Protein AF-A0AAD0MHZ8-F1 (afdb_monomer_lite)

Secondary structure (DSSP, 8-state):
---TTTTGGGT----BTTT-SS-SBSS-HHHHHHHHHT-------TTS---TTS-TT--EETTEE-SSPPP-TTHHHHHHHHHH-TTTHHHHHHHHHHHHHHHHHHHHHHHHHHHHHHHHHHHHHHHHHHHHHHHHTT-

Sequence (139 aa):
MVGPFTRSQIGLDNSFKDKSLSPIWNYTQAEFFTLFKNAKIIQFCNYECYKPWENPYNLNFYGVKKDYLITYPYYNTWWMLAFSLKEFRKDFQEIQINNEKNAISFYCKLIEENTFKSKMYNNHIHKKKIRLYGLLRKF

Radius of gyration: 22.92 Å; chains: 1; bounding box: 73×38×49 Å

Structure (mmCIF, N/CA/C/O backbone):
data_AF-A0AAD0MHZ8-F1
#
_entry.id   AF-A0AAD0MHZ8-F1
#
loop_
_atom_site.group_PDB
_atom_site.id
_atom_site.type_symbol
_atom_site.label_atom_id
_atom_site.label_alt_id
_atom_site.label_comp_id
_atom_site.label_asym_id
_atom_site.label_entity_id
_atom_site.label_seq_id
_atom_site.pdbx_PDB_ins_code
_atom_site.Cartn_x
_atom_site.Cartn_y
_atom_site.Cartn_z
_atom_site.occupancy
_atom_site.B_iso_or_equiv
_atom_site.auth_seq_id
_atom_site.auth_comp_id
_atom_site.auth_asym_id
_atom_site.auth_atom_id
_atom_site.pdbx_PDB_model_num
ATOM 1 N N . MET A 1 1 ? 7.507 -12.098 -6.409 1.00 57.94 1 MET A N 1
ATOM 2 C CA . MET A 1 1 ? 7.783 -10.994 -7.358 1.00 57.94 1 MET A CA 1
ATOM 3 C C . MET A 1 1 ? 7.099 -9.728 -6.857 1.00 57.94 1 MET A C 1
ATOM 5 O O . MET A 1 1 ? 5.938 -9.795 -6.475 1.00 57.94 1 MET A O 1
ATOM 9 N N . VAL A 1 2 ? 7.831 -8.615 -6.818 1.00 72.75 2 VAL A N 1
ATOM 10 C CA . VAL A 1 2 ? 7.374 -7.290 -6.357 1.00 72.75 2 VAL A CA 1
ATOM 11 C C . VAL A 1 2 ? 6.710 -6.548 -7.506 1.00 72.75 2 VAL A C 1
ATOM 13 O O . VAL A 1 2 ? 7.280 -6.514 -8.596 1.00 72.75 2 VAL A O 1
ATOM 16 N N . GLY A 1 3 ? 5.539 -5.956 -7.279 1.00 79.19 3 GLY A N 1
ATOM 17 C CA . GLY A 1 3 ? 4.781 -5.279 -8.331 1.00 79.19 3 GLY A CA 1
ATOM 18 C C . GLY A 1 3 ? 5.350 -3.907 -8.728 1.00 79.19 3 GLY A C 1
ATOM 19 O O . GLY A 1 3 ? 6.067 -3.277 -7.947 1.00 79.19 3 GLY A O 1
ATOM 20 N N . PRO A 1 4 ? 4.976 -3.385 -9.909 1.00 83.44 4 PRO A N 1
ATOM 21 C CA . PRO A 1 4 ? 5.486 -2.115 -10.439 1.00 83.44 4 PRO A CA 1
ATOM 22 C C . PRO A 1 4 ? 5.169 -0.893 -9.562 1.00 83.44 4 PRO A C 1
ATOM 24 O O . PRO A 1 4 ? 5.849 0.119 -9.674 1.00 83.44 4 PRO A O 1
ATOM 27 N N . PHE A 1 5 ? 4.180 -0.967 -8.665 1.00 82.50 5 PHE A N 1
ATOM 28 C CA . PHE A 1 5 ? 3.867 0.122 -7.730 1.00 82.50 5 PHE A CA 1
ATOM 29 C C . PHE A 1 5 ? 4.746 0.138 -6.479 1.00 82.50 5 PHE A C 1
ATOM 31 O O . PHE A 1 5 ? 4.901 1.191 -5.867 1.00 82.50 5 PHE A O 1
ATOM 38 N N . THR A 1 6 ? 5.315 -1.002 -6.082 1.00 79.50 6 THR A N 1
ATOM 39 C CA . THR A 1 6 ? 6.004 -1.144 -4.790 1.00 79.50 6 THR A CA 1
ATOM 40 C C . THR A 1 6 ? 7.521 -1.279 -4.926 1.00 79.50 6 THR A C 1
ATOM 42 O O . THR A 1 6 ? 8.227 -0.916 -3.992 1.00 79.50 6 THR A O 1
ATOM 45 N N . ARG A 1 7 ? 8.044 -1.682 -6.098 1.00 83.38 7 ARG A N 1
ATOM 46 C CA . ARG A 1 7 ? 9.495 -1.834 -6.360 1.00 83.38 7 ARG A CA 1
ATOM 47 C C . ARG A 1 7 ? 10.325 -0.592 -6.044 1.00 83.38 7 ARG A C 1
ATOM 49 O O . ARG A 1 7 ? 11.283 -0.674 -5.285 1.00 83.38 7 ARG A O 1
ATOM 56 N N . SER A 1 8 ? 9.946 0.564 -6.582 1.00 81.19 8 SER A N 1
ATOM 57 C CA . SER A 1 8 ? 10.716 1.792 -6.357 1.00 81.19 8 SER A CA 1
ATOM 58 C C . SER A 1 8 ? 10.664 2.251 -4.899 1.00 81.19 8 SER A C 1
ATOM 60 O O . SER A 1 8 ? 11.645 2.788 -4.397 1.00 81.19 8 SER A O 1
ATOM 62 N N . GLN A 1 9 ? 9.557 1.987 -4.194 1.00 79.56 9 GLN A N 1
ATOM 63 C CA . GLN A 1 9 ? 9.412 2.344 -2.777 1.00 79.56 9 GLN A CA 1
ATOM 64 C C . GLN A 1 9 ? 10.393 1.572 -1.890 1.00 79.56 9 GLN A C 1
ATOM 66 O O . GLN A 1 9 ? 10.748 2.056 -0.824 1.00 79.56 9 GLN A O 1
ATOM 71 N N . ILE A 1 10 ? 10.863 0.405 -2.338 1.00 77.19 10 ILE A N 1
ATOM 72 C CA . ILE A 1 10 ? 11.818 -0.433 -1.607 1.00 77.19 10 ILE A CA 1
ATOM 73 C C . ILE A 1 10 ? 13.254 -0.360 -2.138 1.00 77.19 10 ILE A C 1
ATOM 75 O O . ILE A 1 10 ? 14.083 -1.198 -1.787 1.00 77.19 10 ILE A O 1
ATOM 79 N N . GLY A 1 11 ? 13.552 0.622 -2.991 1.00 77.75 11 GLY A N 1
ATOM 80 C CA . GLY A 1 11 ? 14.890 0.820 -3.552 1.00 77.75 11 GLY A CA 1
ATOM 81 C C . GLY A 1 11 ? 15.266 -0.159 -4.667 1.00 77.75 11 GLY A C 1
ATOM 82 O O . GLY A 1 11 ? 16.433 -0.218 -5.045 1.00 77.75 11 GLY A O 1
ATOM 83 N N . LEU A 1 12 ? 14.307 -0.918 -5.210 1.00 82.94 12 LEU A N 1
ATOM 84 C CA . LEU A 1 12 ? 14.537 -1.733 -6.400 1.00 82.94 12 LEU A CA 1
ATOM 85 C C . LEU A 1 12 ? 14.242 -0.929 -7.665 1.00 82.94 12 LEU A C 1
ATOM 87 O O . LEU A 1 12 ? 13.258 -0.186 -7.734 1.00 82.94 12 LEU A O 1
ATOM 91 N N . ASP A 1 13 ? 15.058 -1.149 -8.696 1.00 85.81 13 ASP A N 1
ATOM 92 C CA . ASP A 1 13 ? 14.791 -0.591 -10.017 1.00 85.81 13 ASP A CA 1
ATOM 93 C C . ASP A 1 13 ? 13.446 -1.101 -10.562 1.00 85.81 13 ASP A C 1
ATOM 95 O O . ASP A 1 13 ? 12.982 -2.205 -10.239 1.00 85.81 13 ASP A O 1
ATOM 99 N N . ASN A 1 14 ? 12.804 -0.265 -11.368 1.00 86.38 14 ASN A N 1
ATOM 100 C CA . ASN A 1 14 ? 11.487 -0.491 -11.941 1.00 86.38 14 ASN A CA 1
ATOM 101 C C . ASN A 1 14 ? 11.529 -0.165 -13.438 1.00 86.38 14 ASN A C 1
ATOM 103 O O . ASN A 1 14 ? 10.917 0.796 -13.908 1.00 86.38 14 ASN A O 1
ATOM 107 N N . SER A 1 15 ? 12.322 -0.945 -14.169 1.00 92.25 15 SER A N 1
ATOM 108 C CA . SER A 1 15 ? 12.608 -0.729 -15.583 1.00 92.25 15 SER A CA 1
ATOM 109 C C . SER A 1 15 ? 11.623 -1.448 -16.504 1.00 92.25 15 SER A C 1
ATOM 111 O O . SER A 1 15 ? 11.245 -2.602 -16.294 1.00 92.25 15 SER A O 1
ATOM 113 N N . PHE A 1 16 ? 11.227 -0.730 -17.552 1.00 92.94 16 PHE A N 1
ATOM 114 C CA . PHE A 1 16 ? 10.313 -1.166 -18.605 1.00 92.94 16 PHE A CA 1
ATOM 115 C C . PHE A 1 16 ? 11.090 -1.389 -19.904 1.00 92.94 16 PHE A C 1
ATOM 117 O 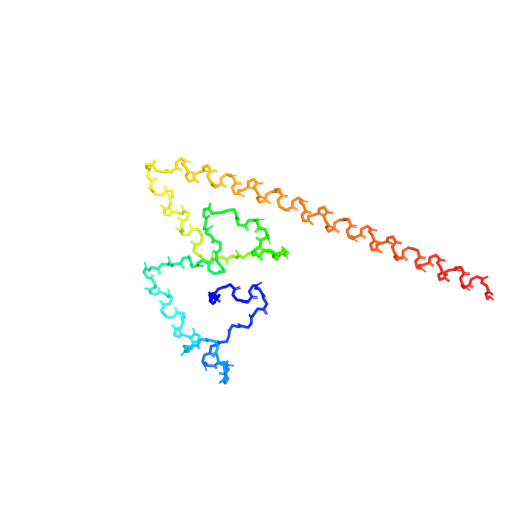O . PHE A 1 16 ? 12.211 -0.889 -20.050 1.00 92.94 16 PHE A O 1
ATOM 124 N N . LYS A 1 17 ? 10.488 -2.107 -20.857 1.00 95.38 17 LYS A N 1
ATOM 125 C CA . LYS A 1 17 ? 11.104 -2.469 -22.146 1.00 95.38 17 LYS A CA 1
ATOM 126 C C . LYS A 1 17 ? 11.658 -1.277 -22.937 1.00 95.38 17 LYS A C 1
ATOM 128 O O . LYS A 1 17 ? 12.642 -1.421 -23.650 1.00 95.38 17 LYS A O 1
ATOM 133 N N . ASP A 1 18 ? 11.042 -0.109 -22.806 1.00 92.94 18 ASP A N 1
ATOM 134 C CA . ASP A 1 18 ? 11.428 1.140 -23.471 1.00 92.94 18 ASP A CA 1
ATOM 135 C C . ASP A 1 18 ? 12.544 1.918 -22.750 1.00 92.94 18 ASP A C 1
ATOM 137 O O . ASP A 1 18 ? 13.005 2.936 -23.261 1.00 92.94 18 ASP A O 1
ATOM 141 N N . LYS A 1 19 ? 12.988 1.464 -21.571 1.00 90.38 19 LYS A N 1
ATOM 142 C CA . LYS A 1 19 ? 13.925 2.207 -20.708 1.00 90.38 19 LYS A CA 1
ATOM 143 C C . LYS A 1 19 ? 15.232 1.487 -20.396 1.00 90.38 19 LYS A C 1
ATOM 145 O O . LYS A 1 19 ? 16.142 2.113 -19.860 1.00 90.38 19 LYS A O 1
ATOM 150 N N . SER A 1 20 ? 15.326 0.188 -20.662 1.00 90.50 20 SER A N 1
ATOM 151 C CA . SER A 1 20 ? 16.489 -0.625 -20.299 1.00 90.50 20 SER A CA 1
ATOM 152 C C . SER A 1 20 ? 16.715 -1.741 -21.312 1.00 90.50 20 SER A C 1
ATOM 154 O O . SER A 1 20 ? 15.759 -2.330 -21.809 1.00 90.50 20 SER A O 1
ATOM 156 N N . LEU A 1 21 ? 17.987 -2.065 -21.568 1.00 88.50 21 LEU A N 1
ATOM 157 C CA . LEU A 1 21 ? 18.392 -3.234 -22.360 1.00 88.50 21 LEU A CA 1
ATOM 158 C C . LEU A 1 21 ? 18.085 -4.558 -21.640 1.00 88.50 21 LEU A C 1
ATOM 160 O O . LEU A 1 21 ? 17.934 -5.592 -22.283 1.00 88.50 21 LEU A O 1
ATOM 164 N N . SER A 1 22 ? 17.965 -4.521 -20.312 1.00 91.44 22 SER A N 1
ATOM 165 C CA . SER A 1 22 ? 17.586 -5.649 -19.459 1.00 91.44 22 SER A CA 1
ATOM 166 C C . SER A 1 22 ? 16.413 -5.231 -18.561 1.00 91.44 22 SER A C 1
ATOM 168 O O . SER A 1 22 ? 16.615 -4.933 -17.378 1.00 91.44 22 SER A O 1
ATOM 170 N N . PRO A 1 23 ? 15.197 -5.100 -19.120 1.00 92.94 23 PRO A N 1
ATOM 171 C CA . PRO A 1 23 ? 14.050 -4.598 -18.382 1.00 92.94 23 PRO A CA 1
ATOM 172 C C . PRO A 1 23 ? 13.506 -5.655 -17.417 1.00 92.94 23 PRO A C 1
ATOM 174 O O . PRO A 1 23 ? 13.527 -6.852 -17.697 1.00 92.94 23 PRO A O 1
ATOM 177 N N . ILE A 1 24 ? 12.963 -5.205 -16.287 1.00 91.94 24 ILE A N 1
ATOM 178 C CA . ILE A 1 24 ? 12.230 -6.081 -15.358 1.00 91.94 24 ILE A CA 1
ATOM 179 C C . ILE A 1 24 ? 10.856 -6.435 -15.930 1.00 91.94 24 ILE A C 1
ATOM 181 O O . ILE A 1 24 ? 10.351 -7.538 -15.715 1.00 91.94 24 ILE A O 1
ATOM 185 N N . TRP A 1 25 ? 10.251 -5.496 -16.657 1.00 91.50 25 TRP A N 1
ATOM 186 C CA . TRP A 1 25 ? 8.946 -5.661 -17.279 1.00 91.50 25 TRP A CA 1
ATOM 187 C C . TRP A 1 25 ? 9.069 -5.735 -18.798 1.00 91.50 25 TRP A C 1
ATOM 189 O O . TRP A 1 25 ? 9.598 -4.829 -19.437 1.00 91.50 25 TRP A O 1
ATOM 199 N N . ASN A 1 26 ? 8.499 -6.786 -19.389 1.00 92.88 26 ASN A N 1
ATOM 200 C CA . ASN A 1 26 ? 8.543 -7.027 -20.838 1.00 92.88 26 ASN A CA 1
ATOM 201 C C . ASN A 1 26 ? 7.585 -6.137 -21.654 1.00 92.88 26 ASN A C 1
ATOM 203 O O . ASN A 1 26 ? 7.469 -6.309 -22.866 1.00 92.88 26 ASN A O 1
ATOM 207 N N . TYR A 1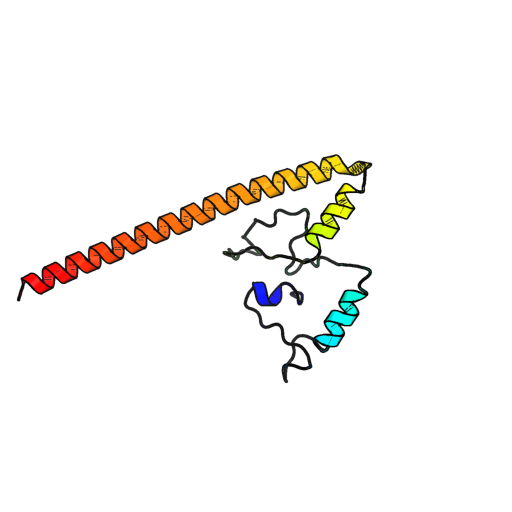 27 ? 6.908 -5.195 -21.002 1.00 92.50 27 TYR A N 1
ATOM 208 C CA . TYR A 1 27 ? 6.054 -4.181 -21.611 1.00 92.50 27 TYR A CA 1
ATOM 209 C C . TYR A 1 27 ? 6.672 -2.790 -21.426 1.00 92.50 27 TYR A C 1
ATOM 211 O O . TYR A 1 27 ? 7.461 -2.552 -20.506 1.00 92.50 27 TYR A O 1
ATOM 219 N N . THR A 1 28 ? 6.318 -1.869 -22.314 1.00 94.19 28 THR A N 1
ATOM 220 C CA . THR A 1 28 ? 6.664 -0.449 -22.212 1.00 94.19 28 THR A CA 1
ATOM 221 C C . THR A 1 28 ? 5.884 0.228 -21.091 1.00 94.19 28 THR A C 1
ATOM 223 O O . THR A 1 28 ? 4.826 -0.246 -20.656 1.00 94.19 28 THR A O 1
ATOM 226 N N . GLN A 1 29 ? 6.364 1.382 -20.631 1.00 91.75 29 GLN A N 1
ATOM 227 C CA . GLN A 1 29 ? 5.634 2.151 -19.624 1.00 91.75 29 GLN A CA 1
ATOM 228 C C . GLN A 1 29 ? 4.240 2.593 -20.120 1.00 91.75 29 GLN A C 1
ATOM 230 O O . GLN A 1 29 ? 3.279 2.595 -19.348 1.00 91.75 29 GLN A O 1
ATOM 235 N N . ALA A 1 30 ? 4.102 2.932 -21.403 1.00 92.88 30 ALA A N 1
ATOM 236 C CA . ALA A 1 30 ? 2.820 3.325 -21.991 1.00 92.88 30 ALA A CA 1
ATOM 237 C C . ALA A 1 30 ? 1.819 2.157 -22.050 1.00 92.88 30 ALA A C 1
ATOM 239 O O . ALA A 1 30 ? 0.646 2.322 -21.699 1.00 92.88 30 ALA A O 1
ATOM 240 N N . GLU A 1 31 ? 2.281 0.963 -22.434 1.00 93.50 31 GLU A N 1
ATOM 241 C CA . GLU A 1 31 ? 1.464 -0.258 -22.418 1.00 93.50 31 GLU A CA 1
ATOM 242 C C . GLU A 1 31 ? 0.990 -0.579 -21.002 1.00 93.50 31 GLU A C 1
ATOM 244 O O . GLU A 1 31 ? -0.190 -0.865 -20.802 1.00 93.50 31 GLU A O 1
ATOM 249 N N . PHE A 1 32 ? 1.873 -0.446 -20.006 1.00 90.81 32 PHE A N 1
ATOM 250 C CA . PHE A 1 32 ? 1.508 -0.634 -18.606 1.00 90.81 32 PHE A CA 1
ATOM 251 C C . PHE A 1 32 ? 0.342 0.261 -18.189 1.00 90.81 32 PHE A C 1
ATOM 253 O O . PHE A 1 32 ? -0.667 -0.241 -17.699 1.00 90.81 32 PHE A O 1
ATOM 260 N N . PHE A 1 33 ? 0.441 1.575 -18.410 1.00 89.31 33 PHE A N 1
ATOM 261 C CA . PHE A 1 33 ? -0.625 2.501 -18.022 1.00 89.31 33 PHE A CA 1
ATOM 262 C C . PHE A 1 33 ? -1.918 2.291 -18.817 1.00 89.31 33 PHE A C 1
ATOM 264 O O . PHE A 1 33 ? -3.006 2.495 -18.278 1.00 89.31 33 PHE A O 1
ATOM 271 N N . THR A 1 34 ? -1.821 1.835 -20.066 1.00 91.38 34 THR A N 1
ATOM 272 C CA . THR A 1 34 ? -2.990 1.501 -20.893 1.00 91.38 34 THR A CA 1
ATOM 273 C C . THR A 1 34 ? -3.718 0.267 -20.360 1.00 91.38 34 THR A C 1
ATOM 275 O O . THR A 1 34 ? -4.933 0.309 -20.152 1.00 91.38 34 THR A O 1
ATOM 278 N N . LEU A 1 35 ? -2.980 -0.810 -20.074 1.00 86.31 35 LEU A N 1
ATOM 279 C CA . LEU A 1 35 ? -3.521 -2.016 -19.439 1.00 86.31 35 LEU A CA 1
ATOM 280 C C . LEU A 1 35 ? -4.116 -1.687 -18.067 1.00 86.31 35 LEU A C 1
ATOM 282 O O . LEU A 1 35 ? -5.208 -2.140 -17.727 1.00 86.31 35 LEU A O 1
ATOM 286 N N . PHE A 1 36 ? -3.426 -0.839 -17.311 1.00 84.25 36 PHE A N 1
ATOM 287 C CA . PHE A 1 36 ? -3.839 -0.410 -15.985 1.00 84.25 36 PHE A CA 1
ATOM 288 C C . PHE A 1 36 ? -5.140 0.397 -15.991 1.00 84.25 36 PHE A C 1
ATOM 290 O O . PHE A 1 36 ? -6.020 0.148 -15.170 1.00 84.25 36 PHE A O 1
ATOM 297 N N . LYS A 1 37 ? -5.310 1.323 -16.944 1.00 86.31 37 LYS A N 1
ATOM 298 C CA . LYS A 1 37 ? -6.536 2.126 -17.084 1.00 86.31 37 LYS A CA 1
ATOM 299 C C . LYS A 1 37 ? -7.781 1.257 -17.296 1.00 86.31 37 LYS A C 1
ATOM 301 O O . LYS A 1 37 ? -8.870 1.629 -16.867 1.00 86.31 37 LYS A O 1
ATOM 306 N N . ASN A 1 38 ? -7.612 0.096 -17.926 1.00 85.38 38 ASN A N 1
ATOM 307 C CA . ASN A 1 38 ? -8.690 -0.845 -18.221 1.00 85.38 38 ASN A CA 1
ATOM 308 C C . ASN A 1 38 ? -8.780 -2.008 -17.221 1.00 85.38 38 ASN A C 1
ATOM 310 O O . ASN A 1 38 ? -9.565 -2.935 -17.442 1.00 85.38 38 ASN A O 1
ATOM 314 N N . ALA A 1 39 ? -8.009 -1.975 -16.129 1.00 84.19 39 ALA A N 1
ATOM 315 C CA . ALA A 1 39 ? -7.992 -3.044 -15.143 1.00 84.19 39 ALA A CA 1
ATOM 316 C C . ALA A 1 39 ? -9.392 -3.276 -14.549 1.00 84.19 39 ALA A C 1
ATOM 318 O O . ALA A 1 39 ? -10.053 -2.355 -14.068 1.00 84.19 39 ALA A O 1
ATOM 319 N N . LYS A 1 40 ? -9.845 -4.533 -14.587 1.00 86.69 40 LYS A N 1
ATOM 320 C CA . LYS A 1 40 ? -11.122 -4.974 -13.995 1.00 86.69 40 LYS A CA 1
ATOM 321 C C . LYS A 1 40 ? -10.940 -5.699 -12.669 1.00 86.69 40 LYS A C 1
ATOM 323 O O . LYS A 1 40 ? -11.856 -5.732 -11.858 1.00 86.69 40 LYS A O 1
ATOM 328 N N . ILE A 1 41 ? -9.760 -6.276 -12.463 1.00 85.62 41 ILE A N 1
ATOM 329 C CA . ILE A 1 41 ? -9.412 -7.051 -11.279 1.00 85.62 41 ILE A CA 1
ATOM 330 C C . ILE A 1 41 ? -8.089 -6.513 -10.757 1.00 85.62 41 ILE A C 1
ATOM 332 O O . ILE A 1 41 ? -7.112 -6.432 -11.500 1.00 85.62 41 ILE A O 1
ATOM 336 N N . ILE A 1 42 ? -8.069 -6.167 -9.472 1.00 84.94 42 ILE A N 1
ATOM 337 C CA . ILE A 1 42 ? -6.857 -5.794 -8.749 1.00 84.94 42 ILE A CA 1
ATOM 338 C C . ILE A 1 42 ? -6.540 -6.915 -7.771 1.00 84.94 42 ILE A C 1
ATOM 340 O O . ILE A 1 42 ? -7.340 -7.231 -6.893 1.00 84.94 42 ILE A O 1
ATOM 344 N N . GLN A 1 43 ? -5.362 -7.512 -7.926 1.00 83.12 43 GLN A N 1
ATOM 345 C CA . GLN A 1 43 ? -4.885 -8.564 -7.043 1.00 83.12 43 GLN A CA 1
ATOM 346 C C . GLN A 1 43 ? -3.779 -8.020 -6.136 1.00 83.12 43 GLN A C 1
ATOM 348 O O . GLN A 1 43 ? -2.706 -7.636 -6.597 1.00 83.12 43 GLN A O 1
ATOM 353 N N . PHE A 1 44 ? -4.019 -8.031 -4.827 1.00 80.75 44 PHE A N 1
ATOM 354 C CA . PHE A 1 44 ? -2.989 -7.748 -3.828 1.00 80.75 44 PHE A CA 1
ATOM 355 C C . PHE A 1 44 ? -2.151 -9.022 -3.622 1.00 80.75 44 PHE A C 1
ATOM 357 O O . PHE A 1 44 ? -2.538 -9.891 -2.845 1.00 80.75 44 PHE A O 1
ATOM 364 N N . CYS A 1 45 ? -1.054 -9.211 -4.360 1.00 71.75 45 CYS A N 1
ATOM 365 C CA . CYS A 1 45 ? -0.256 -10.450 -4.307 1.00 71.75 45 CYS A CA 1
ATOM 366 C C . CYS A 1 45 ? 0.723 -10.498 -3.115 1.00 71.75 45 CYS A C 1
ATOM 368 O O . CYS A 1 45 ? 1.439 -9.536 -2.853 1.00 71.75 45 CYS A O 1
ATOM 370 N N . ASN A 1 46 ? 0.806 -11.662 -2.452 1.00 57.34 46 ASN A N 1
ATOM 371 C CA . ASN A 1 46 ? 1.455 -11.888 -1.145 1.00 57.34 46 ASN A CA 1
ATOM 372 C C . ASN A 1 46 ? 2.957 -11.577 -1.038 1.00 57.34 46 ASN A C 1
ATOM 374 O O . ASN A 1 46 ? 3.467 -11.511 0.077 1.00 57.34 46 ASN A O 1
ATOM 378 N N . TYR A 1 47 ? 3.695 -11.427 -2.142 1.00 59.44 47 TYR A N 1
ATOM 379 C CA . TYR A 1 47 ? 5.150 -11.353 -2.011 1.00 59.44 47 TYR A CA 1
ATOM 380 C C . TYR A 1 47 ? 5.605 -10.017 -1.416 1.00 59.44 47 TYR A C 1
ATOM 382 O O . TYR A 1 47 ? 6.474 -10.051 -0.565 1.00 59.44 47 TYR A O 1
ATOM 390 N N . GLU A 1 48 ? 5.002 -8.873 -1.786 1.00 64.69 48 GLU A N 1
ATOM 391 C CA . GLU A 1 48 ? 5.434 -7.518 -1.365 1.00 64.69 48 GLU A CA 1
ATOM 392 C C . GLU A 1 48 ? 4.316 -6.465 -1.380 1.00 64.69 48 GLU A C 1
ATOM 394 O O . GLU A 1 48 ? 4.507 -5.314 -1.779 1.00 64.69 48 GLU A O 1
ATOM 399 N N . CYS A 1 49 ? 3.115 -6.877 -0.978 1.00 69.88 49 CYS A N 1
ATOM 400 C CA . CYS A 1 49 ? 1.941 -6.018 -0.912 1.00 69.88 49 CYS A CA 1
ATOM 401 C C . CYS A 1 49 ? 1.180 -6.313 0.382 1.00 69.88 49 CYS A C 1
ATOM 403 O O . CYS A 1 49 ? 0.651 -7.414 0.538 1.00 69.88 49 CYS A O 1
ATOM 405 N N . TYR A 1 50 ? 1.134 -5.340 1.298 1.00 75.00 50 TYR A N 1
ATOM 406 C CA . TYR A 1 50 ? 0.253 -5.421 2.463 1.00 75.00 50 TYR A CA 1
ATOM 407 C C . TYR A 1 50 ? -1.193 -5.478 1.988 1.00 75.00 50 TYR A C 1
ATOM 409 O O . TYR A 1 50 ? -1.577 -4.779 1.041 1.00 75.00 50 TYR A O 1
ATOM 417 N N . LYS A 1 51 ? -2.007 -6.310 2.632 1.00 83.12 51 LYS A N 1
ATOM 418 C CA . LYS A 1 51 ? -3.438 -6.270 2.353 1.00 83.12 51 LYS A CA 1
ATOM 419 C C . LYS A 1 51 ? -4.033 -4.994 2.955 1.00 83.12 51 LYS A C 1
ATOM 421 O O . LYS A 1 51 ? -3.618 -4.597 4.040 1.00 83.12 51 LYS A O 1
ATOM 426 N N . PRO A 1 52 ? -5.040 -4.380 2.312 1.00 83.06 52 PRO A N 1
ATOM 427 C CA . PRO A 1 52 ? -5.713 -3.197 2.854 1.00 83.06 52 PRO A CA 1
ATOM 428 C C . PRO A 1 52 ? -6.268 -3.380 4.278 1.00 83.06 52 PRO A C 1
ATOM 430 O O . PRO A 1 52 ? -6.330 -2.419 5.038 1.00 83.06 52 PRO A O 1
ATOM 433 N N . TRP A 1 53 ? -6.665 -4.610 4.622 1.00 86.12 53 TRP A N 1
ATOM 434 C CA . 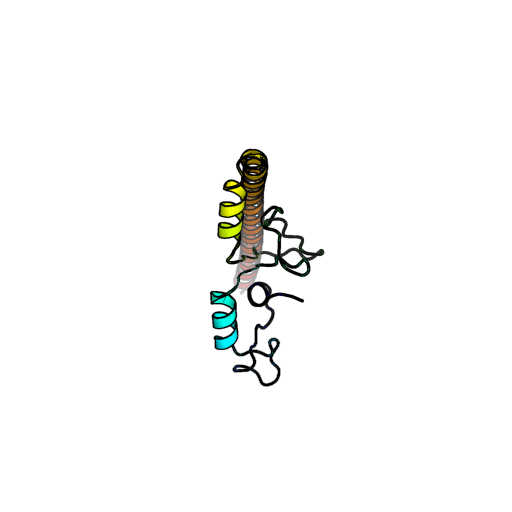TRP A 1 53 ? -7.226 -5.000 5.919 1.00 86.12 53 TRP A CA 1
ATOM 435 C C . TRP A 1 53 ? -6.187 -5.504 6.930 1.00 86.12 53 TRP A C 1
ATOM 437 O O . TRP A 1 53 ? -6.526 -5.743 8.085 1.00 86.12 53 TRP A O 1
ATOM 447 N N . GLU A 1 54 ? -4.934 -5.698 6.521 1.00 81.19 54 GLU A N 1
ATOM 448 C CA . GLU A 1 54 ? -3.842 -6.015 7.445 1.00 81.19 54 GLU A CA 1
ATOM 449 C C . GLU A 1 54 ? -3.290 -4.729 8.065 1.00 81.19 54 GLU A C 1
ATOM 451 O O . GLU A 1 54 ? -3.556 -3.642 7.564 1.00 81.19 54 GLU A O 1
ATOM 456 N N . ASN A 1 55 ? -2.505 -4.843 9.142 1.00 72.06 55 ASN A N 1
ATOM 457 C CA . ASN A 1 55 ? -1.826 -3.697 9.747 1.00 72.06 55 ASN A CA 1
ATOM 458 C C . ASN A 1 55 ? -0.700 -3.208 8.814 1.00 72.06 55 ASN A C 1
ATOM 460 O O . ASN A 1 55 ? 0.371 -3.829 8.790 1.00 72.06 55 ASN A O 1
ATOM 464 N N . PRO A 1 56 ? -0.877 -2.088 8.086 1.00 67.62 56 PRO A N 1
ATOM 465 C CA . PRO A 1 56 ? 0.114 -1.647 7.114 1.00 67.62 56 PRO A CA 1
ATOM 466 C C . PRO A 1 56 ? 1.328 -0.999 7.809 1.00 67.62 56 PRO A C 1
ATOM 468 O O . PRO A 1 56 ? 2.368 -0.806 7.190 1.00 67.62 56 PRO A O 1
ATOM 471 N N . TYR A 1 57 ? 1.225 -0.714 9.113 1.00 69.00 57 TYR A N 1
ATOM 472 C CA . TYR A 1 57 ? 2.269 -0.117 9.949 1.00 69.00 57 TYR A CA 1
ATOM 473 C C . TYR A 1 57 ? 3.148 -1.156 10.652 1.00 69.00 57 TYR A C 1
ATOM 475 O O . TYR A 1 57 ? 4.040 -0.801 11.426 1.00 69.00 57 TYR A O 1
ATOM 483 N N . ASN A 1 58 ? 2.932 -2.449 10.396 1.00 68.38 58 ASN A N 1
ATOM 484 C CA . ASN A 1 58 ? 3.884 -3.470 10.802 1.00 68.38 58 ASN A CA 1
ATOM 485 C C . ASN A 1 58 ? 5.107 -3.423 9.879 1.00 68.38 58 ASN A C 1
ATOM 487 O O . ASN A 1 58 ? 5.141 -4.081 8.843 1.00 68.38 58 ASN A O 1
ATOM 491 N N . LEU A 1 59 ? 6.119 -2.654 10.278 1.00 63.00 59 LEU A N 1
ATOM 492 C CA . LEU A 1 59 ? 7.361 -2.477 9.524 1.00 63.00 59 LEU A CA 1
ATOM 493 C C . LEU A 1 59 ? 8.244 -3.721 9.436 1.00 63.00 59 LEU A C 1
ATOM 495 O O . LEU A 1 59 ? 9.232 -3.690 8.704 1.00 63.00 59 LEU A O 1
ATOM 499 N N . ASN A 1 60 ? 7.936 -4.782 10.185 1.00 60.97 60 ASN A N 1
ATOM 500 C CA . ASN A 1 60 ? 8.647 -6.047 10.068 1.00 60.97 60 ASN A CA 1
ATOM 501 C C . ASN A 1 60 ? 8.111 -6.792 8.852 1.00 60.97 60 ASN A C 1
ATOM 503 O O . ASN A 1 60 ? 7.268 -7.685 8.949 1.00 60.97 60 ASN A O 1
ATOM 507 N N . PHE A 1 61 ? 8.623 -6.409 7.691 1.00 61.09 61 PHE A N 1
ATOM 508 C CA . PHE A 1 61 ? 8.309 -7.068 6.442 1.00 61.09 61 PHE A CA 1
ATOM 509 C C . PHE A 1 61 ? 9.307 -8.211 6.228 1.00 61.09 61 PHE A C 1
ATOM 511 O O . PHE A 1 61 ? 10.466 -7.963 5.903 1.00 61.09 61 PHE A O 1
ATOM 518 N N . TYR A 1 62 ? 8.881 -9.456 6.475 1.00 55.25 62 TYR A N 1
ATOM 519 C CA . TYR A 1 62 ? 9.733 -10.658 6.398 1.00 55.25 62 TYR A CA 1
ATOM 520 C C . TYR A 1 62 ? 11.053 -10.541 7.188 1.00 55.25 62 TYR A C 1
ATOM 522 O O . TYR A 1 62 ? 12.122 -10.906 6.708 1.00 55.25 62 TYR A O 1
ATOM 530 N N . GLY A 1 63 ? 10.990 -10.007 8.413 1.00 56.78 63 GLY A N 1
ATOM 531 C CA . GLY A 1 63 ? 12.158 -9.897 9.298 1.00 56.78 63 GLY A CA 1
ATOM 532 C C . GLY A 1 63 ? 13.082 -8.708 9.016 1.00 56.78 63 GLY A C 1
ATOM 533 O O . GLY A 1 63 ? 14.066 -8.531 9.729 1.00 56.78 63 GLY A O 1
ATOM 534 N N . VAL A 1 64 ? 12.756 -7.860 8.035 1.00 56.28 64 VAL A N 1
ATOM 535 C CA . VAL A 1 64 ? 13.468 -6.601 7.780 1.00 56.28 64 VAL A CA 1
ATOM 536 C C . VAL A 1 64 ? 12.617 -5.437 8.277 1.00 56.28 64 VAL A C 1
ATOM 538 O O . VAL A 1 64 ? 11.508 -5.231 7.783 1.00 56.28 64 VAL A O 1
ATOM 541 N N . LYS A 1 65 ? 13.139 -4.665 9.241 1.00 63.66 65 LYS A N 1
ATOM 542 C CA . LYS A 1 65 ? 12.519 -3.412 9.699 1.00 63.66 65 LYS A CA 1
ATOM 543 C C . LYS A 1 65 ? 12.669 -2.363 8.593 1.00 63.66 65 LYS A C 1
ATOM 545 O O . LYS A 1 65 ? 13.790 -2.002 8.240 1.00 63.66 65 LYS A O 1
ATOM 550 N N . LYS A 1 66 ? 11.556 -1.893 8.030 1.00 66.31 66 LYS A N 1
ATOM 551 C CA . LYS A 1 66 ? 11.535 -0.764 7.082 1.00 66.31 66 LYS A CA 1
ATOM 552 C C . LYS A 1 66 ? 11.302 0.544 7.830 1.00 66.31 66 LYS A C 1
ATOM 554 O O . LYS A 1 66 ? 10.548 0.555 8.784 1.00 66.31 6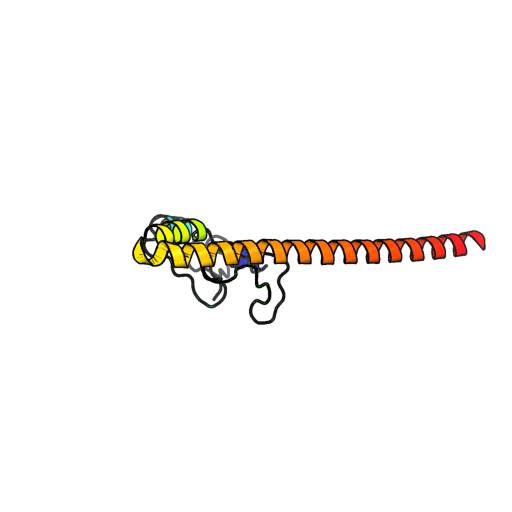6 LYS A O 1
ATOM 559 N N . ASP A 1 67 ? 11.880 1.650 7.375 1.00 63.97 67 ASP A N 1
ATOM 560 C CA . ASP A 1 67 ? 11.647 2.977 7.978 1.00 63.97 67 ASP A CA 1
ATOM 561 C C . ASP A 1 67 ? 10.542 3.777 7.254 1.00 63.97 67 ASP A C 1
ATOM 563 O O . ASP A 1 67 ? 10.352 4.966 7.502 1.00 63.97 67 ASP A O 1
ATOM 567 N N . TYR A 1 68 ? 9.813 3.145 6.329 1.00 67.69 68 TYR A N 1
ATOM 568 C CA . TYR A 1 68 ? 8.795 3.784 5.493 1.00 67.69 68 TYR A CA 1
ATOM 569 C C . TYR A 1 68 ? 7.612 2.848 5.216 1.00 67.69 68 TYR A C 1
ATOM 571 O O . TYR A 1 68 ? 7.736 1.621 5.235 1.00 67.69 68 TYR A O 1
ATOM 579 N N . LEU A 1 69 ? 6.459 3.454 4.928 1.00 73.31 69 LEU A N 1
ATOM 580 C CA . LEU A 1 69 ? 5.220 2.765 4.580 1.00 73.31 69 LEU A CA 1
ATOM 581 C C . LEU A 1 69 ? 5.157 2.488 3.073 1.00 73.31 69 LEU A C 1
ATOM 583 O O . LEU A 1 69 ? 5.404 3.387 2.272 1.00 73.31 69 LEU A O 1
ATOM 587 N N . ILE A 1 70 ? 4.756 1.274 2.689 1.00 75.12 70 ILE A N 1
ATOM 588 C CA . ILE A 1 70 ? 4.450 0.958 1.290 1.00 75.12 70 ILE A CA 1
ATOM 589 C C . ILE A 1 70 ? 3.000 1.339 0.998 1.00 75.12 70 ILE A C 1
ATOM 591 O O . ILE A 1 70 ? 2.069 0.822 1.617 1.00 75.12 70 ILE A O 1
ATOM 595 N N . THR A 1 71 ? 2.810 2.212 0.016 1.00 74.38 71 THR A N 1
ATOM 596 C CA . THR A 1 71 ? 1.488 2.661 -0.430 1.00 74.38 71 THR A CA 1
ATOM 597 C C . THR A 1 71 ? 1.087 1.979 -1.733 1.00 74.38 71 THR A C 1
ATOM 599 O O . THR A 1 71 ? 1.926 1.704 -2.595 1.00 74.38 71 THR A O 1
ATOM 602 N N . TYR A 1 72 ? -0.208 1.693 -1.883 1.00 82.06 72 TYR A N 1
ATOM 603 C CA . TYR A 1 72 ? -0.775 1.121 -3.103 1.00 82.06 72 TYR A CA 1
ATOM 604 C C . TYR A 1 72 ? -1.962 1.972 -3.576 1.00 82.06 72 TYR A C 1
ATOM 606 O O . TYR A 1 72 ? -2.796 2.349 -2.748 1.00 82.06 72 TYR A O 1
ATOM 614 N N . PRO A 1 73 ? -2.095 2.254 -4.886 1.00 84.12 73 PRO A N 1
ATOM 615 C CA . PRO A 1 73 ? -3.089 3.207 -5.391 1.00 84.12 73 PRO A CA 1
ATOM 616 C C . PRO A 1 73 ? -4.551 2.793 -5.148 1.00 84.12 73 PRO A C 1
ATOM 618 O O . PRO A 1 73 ? -5.438 3.639 -5.187 1.00 84.12 73 PRO A O 1
ATOM 621 N N . TYR A 1 74 ? -4.816 1.514 -4.865 1.00 86.50 74 TYR A N 1
ATOM 622 C CA . TYR A 1 74 ? -6.174 0.977 -4.712 1.00 86.50 74 TYR A CA 1
ATOM 623 C C . TYR A 1 74 ? -6.635 0.752 -3.275 1.00 86.50 74 TYR A C 1
ATOM 625 O O . TYR A 1 74 ? -7.721 0.211 -3.080 1.00 86.50 74 TYR A O 1
ATOM 633 N N . TYR A 1 75 ? -5.865 1.151 -2.260 1.00 87.06 75 TYR A N 1
ATOM 634 C CA . TYR A 1 75 ? -6.313 0.991 -0.871 1.00 87.06 75 TYR A CA 1
ATOM 635 C C . TYR A 1 75 ? -7.618 1.751 -0.599 1.00 87.06 75 TYR A C 1
ATOM 637 O O . TYR A 1 75 ? -8.546 1.177 -0.036 1.00 87.06 75 TYR A O 1
ATOM 645 N N . ASN A 1 76 ? -7.741 2.989 -1.085 1.00 88.62 76 ASN A N 1
ATOM 646 C CA . ASN A 1 76 ? -8.964 3.782 -0.914 1.00 88.62 76 ASN A CA 1
ATOM 647 C C . ASN A 1 76 ? -10.161 3.151 -1.632 1.00 88.62 76 ASN A C 1
ATOM 649 O O . ASN A 1 76 ? -11.245 3.050 -1.063 1.00 88.62 76 ASN A O 1
ATOM 653 N N . THR A 1 77 ? -9.966 2.688 -2.871 1.00 90.56 77 THR A N 1
ATOM 654 C CA . THR A 1 77 ? -11.017 1.999 -3.633 1.00 90.56 77 THR A CA 1
ATOM 655 C C . THR A 1 77 ? -11.451 0.716 -2.933 1.00 90.56 77 THR A C 1
ATOM 657 O O . THR A 1 77 ? -12.644 0.435 -2.867 1.00 90.56 77 THR A O 1
ATOM 660 N N . TRP A 1 78 ? -10.506 -0.041 -2.373 1.00 91.81 78 TRP A N 1
ATOM 661 C CA . TRP A 1 78 ? -10.818 -1.248 -1.619 1.00 91.81 78 TRP A CA 1
ATOM 662 C C . TRP A 1 78 ? -11.669 -0.936 -0.384 1.00 91.81 78 TRP A C 1
ATOM 664 O O . TRP A 1 78 ? -12.714 -1.554 -0.208 1.00 91.81 78 TRP A O 1
ATOM 674 N N . TRP A 1 79 ? -11.288 0.065 0.416 1.00 92.12 79 TRP A N 1
ATOM 675 C CA . TRP A 1 79 ? -12.059 0.475 1.595 1.00 92.12 79 TRP A CA 1
ATOM 676 C C . TRP A 1 79 ? -13.452 0.990 1.240 1.00 92.12 79 TRP A C 1
ATOM 678 O O . TRP A 1 79 ? -14.431 0.619 1.884 1.00 92.12 79 TRP A O 1
ATOM 688 N N . MET A 1 80 ? -13.566 1.783 0.174 1.00 93.69 80 MET A N 1
ATOM 689 C CA . MET A 1 80 ? -14.859 2.233 -0.342 1.00 93.69 80 MET A CA 1
ATOM 690 C C . MET A 1 80 ? -15.774 1.046 -0.687 1.00 93.69 80 MET A C 1
ATOM 692 O O . MET A 1 80 ? -16.952 1.054 -0.329 1.00 93.69 80 MET A O 1
ATOM 696 N N . LEU A 1 81 ? -15.236 0.013 -1.344 1.00 93.44 81 LEU A N 1
ATOM 697 C CA . LEU A 1 81 ? -15.988 -1.200 -1.668 1.00 93.44 81 LEU A CA 1
ATOM 698 C C . LEU A 1 81 ? -16.334 -2.004 -0.410 1.00 93.44 81 LEU A C 1
ATOM 700 O O . LEU A 1 81 ? -17.485 -2.403 -0.249 1.00 93.44 81 LEU A O 1
ATOM 704 N N . ALA A 1 82 ? -15.387 -2.177 0.511 1.00 93.88 82 ALA A N 1
ATOM 705 C CA . ALA A 1 82 ? -15.604 -2.876 1.775 1.00 93.88 82 ALA A CA 1
ATOM 706 C C . ALA A 1 82 ? -16.744 -2.237 2.589 1.00 93.88 82 ALA A C 1
ATOM 708 O O . ALA A 1 82 ? -17.662 -2.928 3.025 1.00 93.88 82 ALA A O 1
ATOM 709 N N . PHE A 1 83 ? -16.777 -0.905 2.698 1.00 95.50 83 PHE A N 1
ATOM 710 C CA . PHE A 1 83 ? -17.855 -0.193 3.396 1.00 95.50 83 PHE A CA 1
ATOM 711 C C . PHE A 1 83 ? -19.193 -0.190 2.659 1.00 95.50 83 PHE A C 1
ATOM 713 O O . PHE A 1 83 ? -20.232 0.086 3.272 1.00 95.50 83 PHE A O 1
ATOM 720 N N . SER A 1 84 ? -19.206 -0.494 1.361 1.00 95.94 84 SER A N 1
ATOM 721 C CA . SER A 1 84 ? -20.455 -0.632 0.610 1.00 95.94 84 SER A CA 1
ATOM 722 C C . SER A 1 84 ? -21.215 -1.917 0.970 1.00 95.94 84 SER A C 1
ATOM 724 O O . SER A 1 84 ? -22.440 -1.942 0.852 1.00 95.94 84 SER A O 1
ATOM 726 N N . LEU A 1 85 ? -20.519 -2.933 1.498 1.00 95.31 85 LEU A N 1
ATOM 727 C CA . LEU A 1 85 ? -21.101 -4.181 1.997 1.00 95.31 85 LEU A CA 1
ATOM 728 C C . LEU A 1 85 ? -21.768 -3.937 3.358 1.00 95.31 85 LEU A C 1
ATOM 730 O O . LEU A 1 85 ? -21.093 -3.786 4.377 1.00 95.31 85 LEU A O 1
ATOM 734 N N . LYS A 1 86 ? -23.103 -3.853 3.381 1.00 94.69 86 LYS A N 1
ATOM 735 C CA . LYS A 1 86 ? -23.869 -3.465 4.579 1.00 94.69 86 LYS A CA 1
ATOM 736 C C . LYS A 1 86 ? -23.705 -4.468 5.718 1.00 94.69 86 LYS A C 1
ATOM 738 O O . LYS A 1 86 ? -23.582 -4.056 6.868 1.00 94.69 86 LYS A O 1
ATOM 743 N N . GLU A 1 87 ? -23.677 -5.749 5.382 1.00 96.25 87 GLU A N 1
ATOM 744 C CA . GLU A 1 87 ? -23.612 -6.882 6.302 1.00 96.25 87 GLU A CA 1
ATOM 745 C C . GLU A 1 87 ? -22.301 -6.893 7.099 1.00 96.25 87 GLU A C 1
ATOM 747 O O . GLU A 1 87 ? -22.311 -7.201 8.284 1.00 96.25 87 GLU A O 1
ATOM 752 N N . PHE A 1 88 ? -21.198 -6.473 6.471 1.00 95.62 88 PHE A N 1
ATOM 753 C CA . PHE A 1 88 ? -19.846 -6.506 7.046 1.00 95.62 88 PHE A CA 1
ATOM 754 C C . PHE A 1 88 ? -19.308 -5.121 7.421 1.00 95.62 88 PHE A C 1
ATOM 756 O O . PHE A 1 88 ? -18.160 -4.979 7.842 1.00 95.62 88 PHE A O 1
ATOM 763 N N . ARG A 1 89 ? -20.110 -4.062 7.251 1.00 94.44 89 ARG A N 1
ATOM 764 C CA . ARG A 1 89 ? -19.647 -2.679 7.426 1.00 94.44 89 ARG A CA 1
ATOM 765 C C . ARG A 1 89 ? -19.024 -2.442 8.801 1.00 94.44 89 ARG A C 1
ATOM 767 O O . ARG A 1 89 ? -18.004 -1.766 8.877 1.00 94.44 89 ARG A O 1
ATOM 774 N N . LYS A 1 90 ? -19.640 -2.969 9.864 1.00 95.81 90 LYS A N 1
ATOM 775 C CA . LYS A 1 90 ? -19.146 -2.799 11.239 1.00 95.81 90 LYS A CA 1
ATOM 776 C C . LYS A 1 90 ? -17.779 -3.455 11.427 1.00 95.81 90 LYS A C 1
ATOM 778 O O . LYS A 1 90 ? -16.880 -2.807 11.952 1.00 95.81 90 LYS A O 1
ATOM 783 N N . ASP A 1 91 ? -17.609 -4.670 10.916 1.00 95.75 91 ASP A N 1
ATOM 784 C CA . ASP A 1 91 ? -16.346 -5.409 10.995 1.00 95.75 91 ASP A CA 1
ATOM 785 C C . ASP A 1 91 ? -15.229 -4.639 10.279 1.00 95.75 91 ASP A C 1
ATOM 787 O O . ASP A 1 91 ? -14.144 -4.426 10.819 1.00 95.75 91 ASP A O 1
ATOM 791 N N . PHE A 1 92 ? -15.515 -4.119 9.081 1.00 95.25 92 PHE A N 1
ATOM 792 C CA . PHE A 1 92 ? -14.563 -3.288 8.346 1.00 95.25 92 PHE A CA 1
ATOM 793 C C . PHE A 1 92 ? -14.240 -1.973 9.067 1.00 95.25 92 PHE A C 1
ATOM 795 O O . PHE A 1 92 ? -13.087 -1.540 9.044 1.00 95.25 92 PHE A O 1
ATOM 802 N N . GLN A 1 93 ? -15.218 -1.334 9.719 1.00 94.12 93 GLN A N 1
ATOM 803 C CA . GLN A 1 93 ? -14.983 -0.107 10.490 1.00 94.12 93 GLN A CA 1
ATOM 804 C C . GLN A 1 93 ? -14.056 -0.371 11.676 1.00 94.12 9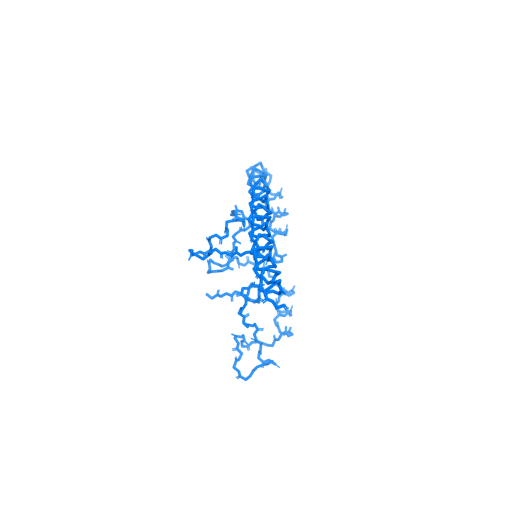3 GLN A C 1
ATOM 806 O O . GLN A 1 93 ? -13.154 0.421 11.940 1.00 94.12 93 GLN A O 1
ATOM 811 N N . GLU A 1 94 ? -14.236 -1.498 12.362 1.00 94.56 94 GLU A N 1
ATOM 812 C CA . GLU A 1 94 ? -13.367 -1.892 13.466 1.00 94.56 94 GLU A CA 1
ATOM 813 C C . GLU A 1 94 ? -11.929 -2.154 12.996 1.00 94.56 94 GLU A C 1
ATOM 815 O O . GLU A 1 94 ? -10.979 -1.657 13.611 1.00 94.56 94 GLU A O 1
ATOM 820 N N . ILE A 1 95 ? -11.756 -2.849 11.864 1.00 92.81 95 ILE A N 1
ATOM 821 C CA . ILE A 1 95 ? -10.434 -3.050 11.251 1.00 92.81 95 ILE A CA 1
ATOM 822 C C . ILE A 1 95 ? -9.791 -1.698 10.912 1.00 92.81 95 ILE A C 1
ATOM 824 O O . ILE A 1 95 ? -8.621 -1.485 11.237 1.00 92.81 95 ILE A O 1
ATOM 828 N N . GLN A 1 96 ? -10.535 -0.767 10.303 1.00 89.69 96 GLN A N 1
ATOM 829 C CA . GLN A 1 96 ? -10.006 0.555 9.959 1.00 89.69 96 GLN A CA 1
ATOM 830 C C . GLN A 1 96 ? -9.565 1.330 11.209 1.00 89.69 96 GLN A C 1
ATOM 832 O O . GLN A 1 96 ? -8.441 1.831 11.247 1.00 89.69 96 GLN A O 1
ATOM 837 N N . ILE A 1 97 ? -10.399 1.373 12.250 1.00 90.81 97 ILE A N 1
ATOM 838 C CA . ILE A 1 97 ? -10.079 2.047 13.518 1.00 90.81 97 ILE A CA 1
ATOM 839 C C . ILE A 1 97 ? -8.823 1.439 14.154 1.00 90.81 97 ILE A C 1
ATOM 841 O O . ILE A 1 97 ? -7.954 2.162 14.648 1.00 90.81 97 ILE A O 1
ATOM 845 N N . ASN A 1 98 ? -8.694 0.112 14.143 1.00 89.81 98 ASN A N 1
ATOM 846 C CA . ASN A 1 98 ? -7.507 -0.555 14.672 1.00 89.81 98 ASN A CA 1
ATOM 847 C C . ASN A 1 98 ? -6.257 -0.236 13.841 1.00 89.81 98 ASN A C 1
ATOM 849 O O . ASN A 1 98 ? -5.192 0.016 14.410 1.00 89.81 98 ASN A O 1
ATOM 853 N N . ASN A 1 99 ? -6.380 -0.165 12.515 1.00 86.25 99 ASN A N 1
ATOM 854 C CA . ASN A 1 99 ? -5.293 0.265 11.640 1.00 86.25 99 ASN A CA 1
ATOM 855 C C . ASN A 1 99 ? -4.872 1.717 11.915 1.00 86.25 99 ASN A C 1
ATOM 857 O O . ASN A 1 99 ? -3.675 1.986 11.997 1.00 86.25 99 ASN A O 1
ATOM 861 N N . GLU A 1 100 ? -5.811 2.634 12.145 1.00 85.06 100 GLU A N 1
ATOM 862 C CA . GLU A 1 100 ? -5.515 4.028 12.508 1.00 85.06 100 GLU A CA 1
ATOM 863 C C . GLU A 1 100 ? -4.824 4.142 13.876 1.00 85.06 100 GLU A C 1
ATOM 865 O O . GLU A 1 100 ? -3.838 4.867 14.021 1.00 85.06 100 GLU A O 1
ATOM 870 N N . LYS A 1 101 ? -5.258 3.367 14.877 1.00 87.12 101 LYS A N 1
ATOM 871 C CA . LYS A 1 101 ? -4.567 3.292 16.178 1.00 87.12 101 LYS A CA 1
ATOM 872 C C . LYS A 1 101 ? -3.130 2.785 16.028 1.00 87.12 101 LYS A C 1
ATOM 874 O O . LYS A 1 101 ? -2.209 3.342 16.632 1.00 87.12 101 LYS A O 1
ATOM 879 N N . ASN A 1 102 ? -2.928 1.761 15.199 1.00 83.81 102 ASN A N 1
ATOM 880 C CA . ASN A 1 102 ? -1.599 1.241 14.881 1.00 83.81 102 ASN A CA 1
ATOM 881 C C . ASN A 1 102 ? -0.736 2.292 14.166 1.00 83.81 102 ASN A C 1
ATOM 883 O O . ASN A 1 102 ? 0.451 2.398 14.477 1.00 83.81 102 ASN A O 1
ATOM 887 N N . ALA A 1 103 ? -1.331 3.107 13.287 1.00 81.44 103 ALA A N 1
ATOM 888 C CA . ALA A 1 103 ? -0.669 4.235 12.632 1.00 81.44 103 ALA A CA 1
ATOM 889 C C . ALA A 1 103 ? -0.097 5.213 13.654 1.00 81.44 103 ALA A C 1
ATOM 891 O O . ALA A 1 103 ? 1.088 5.540 13.618 1.00 81.44 103 ALA A O 1
ATOM 892 N N . ILE A 1 104 ? -0.940 5.653 14.590 1.00 82.50 104 ILE A N 1
ATOM 893 C CA . ILE A 1 104 ? -0.565 6.624 15.619 1.00 82.50 104 ILE A CA 1
ATOM 894 C C . ILE A 1 104 ? 0.575 6.061 16.467 1.00 82.50 104 ILE A C 1
ATOM 896 O O . ILE A 1 104 ? 1.607 6.714 16.618 1.00 82.50 104 ILE A O 1
ATOM 900 N N . SER A 1 105 ? 0.435 4.822 16.953 1.00 82.44 105 SER A N 1
ATOM 901 C CA . SER A 1 105 ? 1.487 4.158 17.732 1.00 82.44 105 SER A CA 1
ATOM 902 C C . SER A 1 105 ? 2.805 4.064 16.958 1.00 82.44 105 SER A C 1
ATOM 904 O O . SER A 1 105 ? 3.879 4.303 17.515 1.00 82.44 105 SER A O 1
ATOM 906 N N . PHE A 1 106 ? 2.730 3.755 15.664 1.00 79.06 106 PHE A N 1
ATOM 907 C CA . PHE A 1 106 ? 3.889 3.693 14.788 1.00 79.06 106 PHE A CA 1
ATOM 908 C C . PHE A 1 106 ? 4.580 5.057 14.637 1.00 79.06 106 PHE A C 1
ATOM 910 O O . PHE A 1 106 ? 5.790 5.153 14.861 1.00 79.06 106 PHE A O 1
ATOM 917 N N . TYR A 1 107 ? 3.832 6.116 14.323 1.00 76.75 107 TYR A N 1
ATOM 918 C CA . TYR A 1 107 ? 4.394 7.461 14.189 1.00 76.75 107 TYR A CA 1
ATOM 919 C C . TYR A 1 107 ? 5.010 7.964 15.498 1.00 76.75 107 TYR A C 1
ATOM 921 O O . TYR A 1 107 ? 6.100 8.535 15.465 1.00 76.75 107 TYR A O 1
ATOM 929 N N . CYS A 1 108 ? 4.376 7.701 16.646 1.00 81.88 108 CYS A N 1
ATOM 930 C CA . CYS A 1 108 ? 4.942 8.028 17.956 1.00 81.88 108 CYS A CA 1
ATOM 931 C C . CYS A 1 108 ? 6.316 7.374 18.155 1.00 81.88 108 CYS A C 1
ATOM 933 O O . CYS A 1 108 ? 7.283 8.074 18.456 1.00 81.88 108 CYS A O 1
ATOM 935 N N . LYS A 1 109 ? 6.440 6.066 17.887 1.00 80.44 109 LYS A N 1
ATOM 936 C CA . LYS A 1 109 ? 7.728 5.353 17.976 1.00 80.44 109 LYS A CA 1
ATOM 937 C C . LYS A 1 109 ? 8.776 5.933 17.030 1.00 80.44 109 LYS A C 1
ATOM 939 O O . LYS A 1 109 ? 9.927 6.110 17.418 1.00 80.44 109 LYS A O 1
ATOM 944 N N . LEU A 1 110 ? 8.391 6.254 15.796 1.00 77.75 110 LEU A N 1
ATOM 945 C CA . LEU A 1 110 ? 9.311 6.815 14.806 1.00 77.75 110 LEU A CA 1
ATOM 946 C C . LEU A 1 110 ? 9.830 8.200 15.233 1.00 77.75 110 LEU A C 1
ATOM 948 O O . LEU A 1 110 ? 11.015 8.499 15.070 1.00 77.75 110 LEU A O 1
ATOM 952 N N . ILE A 1 111 ? 8.971 9.031 15.829 1.00 79.44 111 ILE A N 1
ATOM 953 C CA . ILE A 1 111 ? 9.364 10.322 16.411 1.00 79.44 111 ILE A CA 1
ATOM 954 C C . ILE A 1 111 ? 10.307 10.110 17.599 1.00 79.44 111 ILE A C 1
ATOM 956 O O . ILE A 1 111 ? 11.354 10.758 17.658 1.00 79.44 111 ILE A O 1
ATOM 960 N N . GLU A 1 112 ? 9.989 9.203 18.523 1.00 80.50 112 GLU A N 1
ATOM 961 C CA . GLU A 1 112 ? 10.833 8.893 19.684 1.00 80.50 112 GLU A CA 1
ATOM 962 C C . GLU A 1 112 ? 12.231 8.420 19.265 1.00 80.50 112 GLU A C 1
ATOM 964 O O . GLU A 1 112 ? 13.234 8.967 19.735 1.00 80.50 112 GLU A O 1
ATOM 969 N N . GLU A 1 113 ? 12.313 7.473 18.326 1.00 77.88 113 GLU A N 1
ATOM 970 C CA . GLU A 1 113 ? 13.576 6.956 17.790 1.00 77.88 113 GLU A CA 1
ATOM 971 C C . GLU A 1 113 ? 14.414 8.069 17.143 1.00 77.88 113 GLU A C 1
ATOM 973 O O . GLU A 1 113 ? 15.616 8.183 17.405 1.00 77.88 113 GLU A O 1
ATOM 978 N N . ASN A 1 114 ? 13.795 8.932 16.334 1.00 74.44 114 ASN A N 1
ATOM 979 C CA . ASN A 1 114 ? 14.492 10.047 15.690 1.00 74.44 114 ASN A CA 1
ATOM 980 C C . ASN A 1 114 ? 14.932 11.123 16.692 1.00 74.44 114 ASN A C 1
ATOM 982 O O . ASN A 1 114 ? 16.042 11.656 16.590 1.00 74.44 114 ASN A O 1
ATOM 986 N N . THR A 1 115 ? 14.113 11.403 17.704 1.00 73.94 115 THR A N 1
ATOM 987 C CA . THR A 1 115 ? 14.448 12.353 18.774 1.00 73.94 115 THR A CA 1
ATOM 988 C C . THR A 1 115 ? 15.616 11.832 19.613 1.00 73.94 115 THR A C 1
ATOM 990 O O . THR A 1 115 ? 16.535 12.585 19.954 1.00 73.94 115 THR A O 1
ATOM 993 N N . PHE A 1 116 ? 15.631 10.530 19.903 1.00 69.25 116 PHE A N 1
ATOM 994 C CA . PHE A 1 116 ? 16.721 9.871 20.616 1.00 69.25 116 PHE A CA 1
ATOM 995 C C . PHE A 1 116 ? 18.029 9.887 19.810 1.00 69.25 116 PHE A C 1
ATOM 997 O O . PHE A 1 116 ? 19.070 10.295 20.336 1.00 69.25 116 PHE A O 1
ATOM 1004 N N . LYS A 1 117 ? 17.978 9.533 18.517 1.00 70.94 117 LYS A N 1
ATOM 1005 C CA . LYS A 1 117 ? 19.132 9.609 17.600 1.00 70.94 117 LYS A CA 1
ATOM 1006 C C . LYS A 1 117 ? 19.698 11.032 17.516 1.00 70.94 117 LYS A C 1
ATOM 1008 O O . LYS A 1 117 ? 20.913 11.208 17.600 1.00 70.94 117 LYS A O 1
ATOM 1013 N N . SER A 1 118 ? 18.836 12.047 17.433 1.00 69.19 118 SER A N 1
ATOM 1014 C CA . SER A 1 118 ? 19.243 13.460 17.417 1.00 69.19 118 SER A CA 1
ATOM 1015 C C . SER A 1 118 ? 19.966 13.877 18.706 1.00 69.19 118 SER A C 1
ATOM 1017 O O . SER A 1 118 ? 21.051 14.462 18.654 1.00 69.19 118 SER A O 1
ATOM 1019 N N . LYS A 1 119 ? 19.442 13.499 19.882 1.00 68.12 119 LYS A N 1
ATOM 1020 C CA . LYS A 1 119 ? 20.109 13.755 21.175 1.00 68.12 119 LYS A CA 1
ATOM 1021 C C . LYS A 1 119 ? 21.480 13.080 21.266 1.00 68.12 119 LYS A C 1
ATOM 1023 O O . LYS A 1 119 ? 22.447 13.709 21.695 1.00 68.12 119 LYS A O 1
ATOM 1028 N N . MET A 1 120 ? 21.584 11.822 20.838 1.00 69.25 120 MET A N 1
ATOM 1029 C CA . MET A 1 120 ? 22.850 11.079 20.795 1.00 69.25 120 MET A CA 1
ATOM 1030 C C . MET A 1 120 ? 23.882 11.748 19.878 1.00 69.25 120 MET A C 1
ATOM 1032 O O . MET A 1 120 ? 25.035 11.936 20.277 1.00 69.25 120 MET A O 1
ATOM 1036 N N . TYR A 1 121 ? 23.464 12.166 18.683 1.00 65.25 121 TYR A N 1
ATOM 1037 C CA . TYR A 1 121 ? 24.318 12.871 17.728 1.00 65.25 121 TYR A CA 1
ATOM 1038 C C . TYR A 1 121 ? 24.816 14.217 18.281 1.00 65.25 121 TYR A C 1
ATOM 1040 O O . TYR A 1 121 ? 26.018 14.495 18.257 1.00 65.25 121 TYR A O 1
ATOM 1048 N N . ASN A 1 122 ? 23.924 15.011 18.880 1.00 68.19 122 ASN A N 1
ATOM 1049 C CA . ASN A 1 122 ? 24.275 16.290 19.503 1.00 68.19 122 ASN A CA 1
ATOM 1050 C C . ASN A 1 122 ? 25.255 16.118 20.673 1.00 68.19 122 ASN A C 1
ATOM 1052 O O . ASN A 1 122 ? 26.236 16.860 20.775 1.00 68.19 122 ASN A O 1
ATOM 1056 N N . ASN A 1 123 ? 25.065 15.089 21.503 1.00 66.88 123 ASN A N 1
ATOM 1057 C CA . ASN A 1 123 ? 26.001 14.746 22.575 1.00 66.88 123 ASN A CA 1
ATOM 1058 C C . ASN A 1 123 ? 27.382 14.339 22.034 1.00 66.88 123 ASN A C 1
ATOM 1060 O O . ASN A 1 123 ? 28.410 14.723 22.600 1.00 66.88 123 ASN A O 1
ATOM 1064 N N . HIS A 1 124 ? 27.432 13.603 20.921 1.00 68.69 124 HIS A N 1
ATOM 1065 C CA . HIS A 1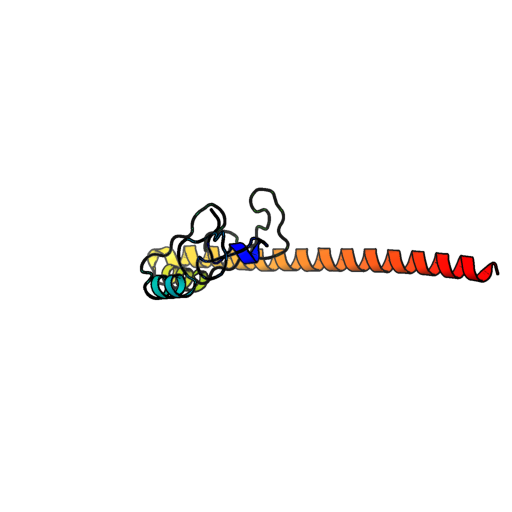 124 ? 28.688 13.254 20.255 1.00 68.69 124 HIS A CA 1
ATOM 1066 C C . HIS A 1 124 ? 29.420 14.478 19.691 1.00 68.69 124 HIS A C 1
ATOM 1068 O O . HIS A 1 124 ? 30.638 14.593 19.871 1.00 68.69 124 HIS A O 1
ATOM 1074 N N . ILE A 1 125 ? 28.702 15.410 19.056 1.00 70.62 125 ILE A N 1
ATOM 1075 C CA . ILE A 1 125 ? 29.276 16.677 18.576 1.00 70.62 125 ILE A CA 1
ATOM 1076 C C . ILE A 1 125 ? 29.811 17.499 19.746 1.00 70.62 125 ILE A C 1
ATOM 1078 O O . ILE A 1 125 ? 30.929 18.010 19.671 1.00 70.62 125 ILE A O 1
ATOM 1082 N N . HIS A 1 126 ? 29.048 17.609 20.834 1.00 68.12 126 HIS A N 1
ATOM 1083 C CA . HIS A 1 126 ? 29.457 18.375 22.006 1.00 68.12 126 HIS A CA 1
ATOM 1084 C C . HIS A 1 126 ? 30.745 17.814 22.628 1.00 68.12 126 HIS A C 1
ATOM 1086 O O . HIS A 1 126 ? 31.700 18.562 22.845 1.00 68.12 126 HIS A O 1
ATOM 1092 N N . LYS A 1 127 ? 30.844 16.485 22.791 1.00 70.88 127 LYS A N 1
ATOM 1093 C CA . LYS A 1 127 ? 32.078 15.819 23.247 1.00 70.88 127 LYS A CA 1
ATOM 1094 C C . LYS A 1 127 ? 33.265 16.064 22.308 1.00 70.88 127 LYS A C 1
ATOM 1096 O O . LYS A 1 127 ? 34.369 16.330 22.784 1.00 70.88 127 LYS A O 1
ATOM 1101 N N . LYS A 1 128 ? 33.061 16.011 20.984 1.00 70.12 128 LYS A N 1
ATOM 1102 C CA . LYS A 1 128 ? 34.115 16.334 20.001 1.00 70.12 128 LYS A CA 1
ATOM 1103 C C . LYS A 1 128 ? 34.568 17.792 20.106 1.00 70.12 128 LYS A C 1
ATOM 1105 O O . LYS A 1 128 ? 35.773 18.032 20.101 1.00 70.12 128 LYS A O 1
ATOM 1110 N N . LYS A 1 129 ? 33.638 18.743 20.251 1.00 66.12 129 LYS A N 1
ATOM 1111 C CA . LYS A 1 129 ? 33.956 20.167 20.445 1.00 66.12 129 LYS A CA 1
ATOM 1112 C C . LYS A 1 129 ? 34.784 20.385 21.709 1.00 66.12 129 LYS A C 1
ATOM 1114 O O . LYS A 1 129 ? 35.843 20.991 21.614 1.00 66.12 129 LYS A O 1
ATOM 1119 N N . ILE A 1 130 ? 34.371 19.837 22.856 1.00 73.81 130 ILE A N 1
ATOM 1120 C CA . ILE A 1 130 ? 35.132 19.935 24.117 1.00 73.81 130 ILE A CA 1
ATOM 1121 C C . ILE A 1 130 ? 36.564 19.413 23.936 1.00 73.81 130 ILE A C 1
ATOM 1123 O O . ILE A 1 130 ? 37.520 20.063 24.356 1.00 73.81 130 ILE A O 1
ATOM 1127 N N . ARG A 1 131 ? 36.728 18.267 23.262 1.00 71.88 131 ARG A N 1
ATOM 1128 C CA . ARG A 1 131 ? 38.048 17.681 22.994 1.00 71.88 131 ARG A CA 1
ATOM 1129 C C . ARG A 1 131 ? 38.916 18.577 22.101 1.00 71.88 131 ARG A C 1
ATOM 1131 O O . ARG A 1 131 ? 40.097 18.734 22.387 1.00 71.88 131 ARG A O 1
ATOM 1138 N N . LEU A 1 132 ? 38.337 19.180 21.062 1.00 66.12 132 LEU A N 1
ATOM 1139 C CA . LEU A 1 132 ? 39.010 20.152 20.187 1.00 66.12 132 LEU A CA 1
ATOM 1140 C C . LEU A 1 132 ? 39.431 21.418 20.947 1.00 66.12 132 LEU A C 1
ATOM 1142 O O . LEU A 1 132 ? 40.586 21.823 20.850 1.00 66.12 132 LEU A O 1
ATOM 1146 N N . TYR A 1 133 ? 38.547 21.997 21.765 1.00 69.56 133 TYR A N 1
ATOM 1147 C CA . TYR A 1 133 ? 38.879 23.156 22.603 1.00 69.56 133 TYR A CA 1
ATOM 1148 C C . TYR A 1 133 ? 39.983 22.847 23.627 1.00 69.56 133 TYR A C 1
ATOM 1150 O O . TYR A 1 133 ? 40.840 23.690 23.880 1.00 69.56 133 TYR A O 1
ATOM 1158 N N . GLY A 1 134 ? 40.002 21.634 24.190 1.00 67.88 134 GLY A N 1
ATOM 1159 C CA . GLY A 1 134 ? 41.064 21.191 25.098 1.00 67.88 134 GLY A CA 1
ATOM 1160 C C . GLY A 1 134 ? 42.427 21.000 24.422 1.00 67.88 134 GLY A C 1
ATOM 1161 O O . GLY A 1 134 ? 43.452 21.174 25.075 1.00 67.88 134 GLY A O 1
ATOM 1162 N N . LEU A 1 135 ? 42.452 20.667 23.128 1.00 68.69 135 LEU A N 1
ATOM 1163 C CA . LEU A 1 135 ? 43.685 20.575 22.338 1.00 68.69 135 LEU A CA 1
ATOM 1164 C C . LEU A 1 135 ? 44.206 21.960 21.936 1.00 68.69 135 LEU A C 1
ATOM 1166 O O . LEU A 1 135 ? 45.404 22.196 22.011 1.00 68.69 135 LEU A O 1
ATOM 1170 N N . LEU A 1 136 ? 43.311 22.884 21.575 1.00 63.31 136 LEU A N 1
ATOM 1171 C CA . LEU A 1 136 ? 43.670 24.251 21.181 1.00 63.31 136 LEU A CA 1
ATOM 1172 C C . LEU A 1 136 ? 44.173 25.115 22.347 1.00 63.31 136 LEU A C 1
ATOM 1174 O O . LEU A 1 136 ? 44.925 26.043 22.111 1.00 63.31 136 LEU A O 1
ATOM 1178 N N . ARG A 1 137 ? 43.800 24.808 23.598 1.00 61.31 137 ARG A N 1
ATOM 1179 C CA . ARG A 1 137 ? 44.331 25.477 24.806 1.00 61.31 137 ARG A CA 1
ATOM 1180 C C . ARG A 1 137 ? 45.739 25.027 25.220 1.00 61.31 137 ARG A C 1
ATOM 1182 O O . ARG A 1 137 ? 46.275 25.569 26.181 1.00 61.31 137 ARG A O 1
ATOM 1189 N N . LYS A 1 138 ? 46.285 23.984 24.586 1.00 57.31 138 LYS A N 1
ATOM 1190 C CA . LYS A 1 138 ? 47.634 23.457 24.864 1.00 57.31 138 LYS A CA 1
ATOM 1191 C C . LYS A 1 138 ? 48.709 24.015 23.920 1.00 57.31 138 LYS A C 1
ATOM 1193 O O . LYS A 1 138 ? 49.866 23.631 24.063 1.00 57.31 138 LYS A O 1
ATOM 1198 N N . PHE A 1 139 ? 48.316 24.883 22.991 1.00 47.78 139 PHE A N 1
ATOM 1199 C CA . PHE A 1 139 ? 49.180 25.724 22.167 1.00 47.78 139 PHE A CA 1
ATOM 1200 C C . PHE A 1 139 ? 48.965 27.182 22.575 1.00 47.78 139 PHE A C 1
ATOM 1202 O O . PHE A 1 139 ? 49.919 27.967 22.408 1.00 47.78 139 PHE A O 1
#

Foldseek 3Di:
DDDLQQQVVVVHDNAEPVRDPDHPHPHHPVVVVVCVVPDPDDDQDDPGGDDLLDQQLPQCDVNDRDLDGRDDPCSVVVLVVQCVPPVCNVVSVVSVVVSVVSVVVSVVVSVVVVVVVVVVVVVVVVVVVVVVVVVVVVD

pLDDT: mean 79.95, std 11.62, range [47.78, 96.25]

Organism: NCBI:txid32021